Protein AF-A0A6L8GQJ0-F1 (afdb_monomer)

Nearest PDB structures (foldseek):
  8qpv-assembly1_B  TM=4.429E-01  e=2.870E-02  Escherichia coli
  9co0-assembly1_B  TM=3.723E-01  e=1.565E-02  Escherichia coli
  3eu7-assembly1_A  TM=4.756E-01  e=1.289E+00  Homo sapiens
  7djk-assembly1_A  TM=5.651E-01  e=3.478E+00  Arabidopsis thaliana

Sequence (136 aa):
LGYMLVNTRDRPGLLTGWMDENPNYGADTPDHVAYIRVSGPPFVAPYIDDSGEQRGFLRCFKPPWAELLAVDVQSGEIAWEVPLGIEERLPENKQRVGNHGVGGPMVTAGGLTFIGATRDRRFRAFDTRTGEELWS

Mean predicted aligned error: 5.88 Å

Solvent-accessible surface area (backbone atoms only — not comparable to full-atom values): 7949 Å² total; per-residue (Å²): 131,66,60,48,72,43,67,48,62,69,58,66,42,56,34,84,77,31,68,40,76,31,94,73,42,51,95,90,31,84,89,49,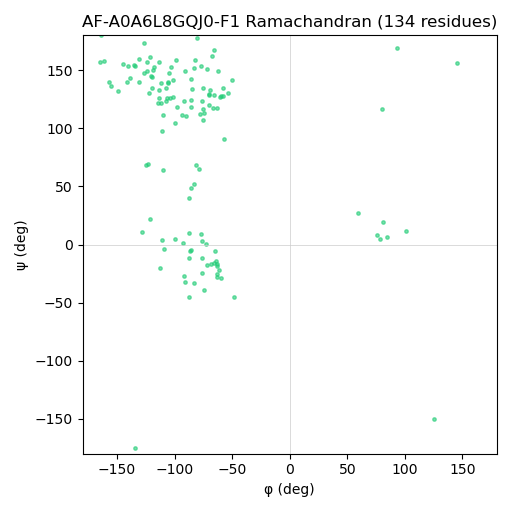57,67,58,39,79,47,79,33,76,64,55,55,40,79,35,63,48,99,86,69,49,73,81,46,72,43,68,73,61,83,69,58,31,8,30,41,30,32,29,30,70,87,81,69,45,76,76,40,74,39,60,31,44,39,41,86,89,41,62,82,97,59,16,77,31,17,18,60,50,76,65,70,65,47,76,48,96,87,45,39,30,35,41,56,37,27,71,68,78,47,58,33,37,23,38,61,88,72,62,47,75,76,50,105

Structure (mmCIF, N/CA/C/O backbone):
data_AF-A0A6L8GQJ0-F1
#
_entry.id   AF-A0A6L8GQJ0-F1
#
loop_
_atom_site.group_PDB
_atom_site.id
_atom_site.type_symbol
_atom_site.label_atom_id
_atom_site.label_alt_id
_atom_site.label_comp_id
_atom_site.label_asym_id
_atom_site.label_entity_id
_atom_site.label_seq_id
_atom_site.pdbx_PDB_ins_code
_atom_site.Cartn_x
_atom_site.Cartn_y
_atom_site.Cartn_z
_atom_site.occupancy
_atom_site.B_iso_or_equiv
_atom_site.auth_seq_id
_atom_site.auth_comp_id
_atom_site.auth_asym_id
_atom_site.auth_atom_id
_atom_site.pdbx_PDB_model_num
ATOM 1 N N . 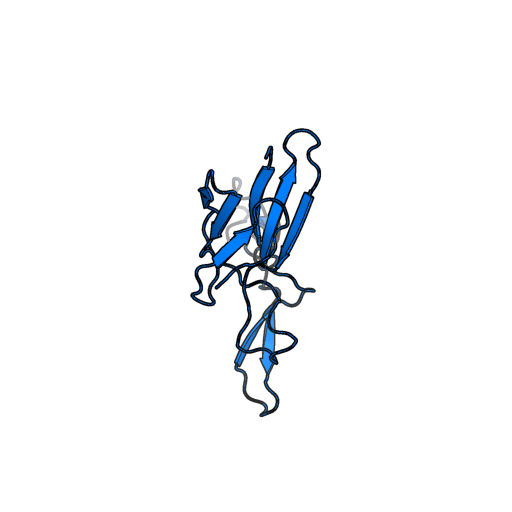LEU A 1 1 ? -3.634 9.942 20.007 1.00 74.88 1 LEU A N 1
ATOM 2 C CA . LEU A 1 1 ? -2.727 8.998 19.320 1.00 74.88 1 LEU A CA 1
ATOM 3 C C . LEU A 1 1 ? -1.792 9.840 18.471 1.00 74.88 1 LEU A C 1
ATOM 5 O O . LEU A 1 1 ? -2.287 10.581 17.632 1.00 74.88 1 LEU A O 1
ATOM 9 N N . GLY A 1 2 ? -0.493 9.834 18.760 1.00 91.88 2 GLY A N 1
ATOM 10 C CA . GLY A 1 2 ? 0.503 10.592 17.997 1.00 91.88 2 GLY A CA 1
ATOM 11 C C . GLY A 1 2 ? 0.941 9.825 16.755 1.00 91.88 2 GLY A C 1
ATOM 12 O O . GLY A 1 2 ? 2.126 9.586 16.597 1.00 91.88 2 GLY A O 1
ATOM 13 N N . TYR A 1 3 ? 0.001 9.360 15.929 1.00 97.00 3 TYR A N 1
ATOM 14 C CA . TYR A 1 3 ? 0.315 8.539 14.757 1.00 97.00 3 TYR A CA 1
ATOM 15 C C . TYR A 1 3 ? 0.134 9.327 13.464 1.00 97.00 3 TYR A C 1
ATOM 17 O O . TYR A 1 3 ? -0.883 9.993 13.268 1.00 97.00 3 TYR A O 1
ATOM 25 N N . MET A 1 4 ? 1.110 9.204 12.569 1.00 97.00 4 MET A N 1
ATOM 26 C CA . MET A 1 4 ? 1.005 9.598 11.171 1.00 97.00 4 MET A CA 1
ATOM 27 C C . MET A 1 4 ? 0.678 8.356 10.343 1.00 97.00 4 MET A C 1
ATOM 29 O O . MET A 1 4 ? 1.458 7.407 10.307 1.00 97.00 4 MET A O 1
ATOM 33 N N . LEU A 1 5 ? -0.480 8.370 9.682 1.00 97.44 5 LEU A N 1
ATOM 34 C CA . LEU A 1 5 ? -0.949 7.257 8.862 1.00 97.44 5 LEU A CA 1
ATOM 35 C C . LEU A 1 5 ? -0.491 7.474 7.423 1.00 97.44 5 LEU A C 1
ATOM 37 O O . LEU A 1 5 ? -0.812 8.497 6.814 1.00 97.44 5 LEU A O 1
ATOM 41 N N . VAL A 1 6 ? 0.239 6.509 6.872 1.00 96.00 6 VAL A N 1
ATOM 42 C CA . VAL A 1 6 ? 0.826 6.600 5.534 1.00 96.00 6 VAL A CA 1
ATOM 43 C C . VAL A 1 6 ? 0.333 5.437 4.687 1.00 96.00 6 VAL A C 1
ATOM 45 O O . VAL A 1 6 ? 0.387 4.282 5.094 1.00 96.00 6 VAL A O 1
ATOM 48 N N . ASN A 1 7 ? -0.149 5.756 3.488 1.00 95.31 7 ASN A N 1
ATOM 49 C CA . ASN A 1 7 ? -0.400 4.770 2.445 1.00 95.31 7 ASN A CA 1
ATOM 50 C C . ASN A 1 7 ? 0.870 4.621 1.605 1.00 95.31 7 ASN A C 1
ATOM 52 O O . ASN A 1 7 ? 1.234 5.545 0.868 1.00 95.31 7 ASN A O 1
ATOM 56 N N . THR A 1 8 ? 1.534 3.476 1.715 1.00 92.44 8 THR A N 1
ATOM 57 C CA . THR A 1 8 ? 2.717 3.149 0.923 1.00 92.44 8 THR A CA 1
ATOM 58 C C . THR A 1 8 ? 2.365 2.176 -0.188 1.00 92.44 8 THR A C 1
ATOM 60 O O . THR A 1 8 ? 1.409 1.403 -0.137 1.00 92.44 8 THR A O 1
ATOM 63 N N . ARG A 1 9 ? 3.141 2.244 -1.265 1.00 87.12 9 ARG A N 1
ATOM 64 C CA . ARG A 1 9 ? 3.033 1.307 -2.376 1.00 87.12 9 ARG A CA 1
ATOM 65 C C . ARG A 1 9 ? 4.387 1.125 -3.012 1.00 87.12 9 ARG A C 1
ATOM 67 O O . ARG A 1 9 ? 5.028 2.096 -3.419 1.00 87.12 9 ARG A O 1
ATOM 74 N N . ASP A 1 10 ? 4.728 -0.129 -3.214 1.00 78.38 10 ASP A N 1
ATOM 75 C CA . ASP A 1 10 ? 5.937 -0.482 -3.919 1.00 78.38 10 ASP A CA 1
ATOM 76 C C . ASP A 1 10 ? 5.650 -0.490 -5.414 1.00 78.38 10 ASP A C 1
ATOM 78 O O . ASP A 1 10 ? 4.801 -1.226 -5.940 1.00 78.38 10 ASP A O 1
ATOM 82 N N . ARG A 1 11 ? 6.355 0.392 -6.120 1.00 71.06 11 ARG A N 1
ATOM 83 C CA . ARG A 1 11 ? 6.319 0.498 -7.579 1.00 71.06 11 ARG A CA 1
ATOM 84 C C . ARG A 1 11 ? 7.721 0.382 -8.168 1.00 71.06 11 ARG A C 1
ATOM 86 O O . ARG A 1 11 ? 8.200 1.333 -8.781 1.00 71.06 11 ARG A O 1
ATOM 93 N N . PRO A 1 12 ? 8.354 -0.798 -8.088 1.00 60.72 12 PRO A N 1
ATOM 94 C CA . PRO A 1 12 ? 9.637 -1.009 -8.743 1.00 60.72 12 PRO A CA 1
ATOM 95 C C . PRO A 1 12 ? 9.526 -0.939 -10.270 1.00 60.72 12 PRO A C 1
ATOM 97 O O . PRO A 1 12 ? 10.530 -0.736 -10.923 1.00 60.72 12 PRO A O 1
ATOM 100 N N . GLY A 1 13 ? 8.326 -1.021 -10.865 1.00 56.53 13 GLY A N 1
ATOM 101 C CA . GLY A 1 13 ? 8.123 -0.776 -12.303 1.00 56.53 13 GLY A CA 1
ATOM 102 C C . GLY A 1 13 ? 8.400 0.665 -12.762 1.00 56.53 13 GLY A C 1
ATOM 103 O O . GLY A 1 13 ? 8.362 0.932 -13.955 1.00 56.53 13 GLY A O 1
ATOM 104 N N . LEU A 1 14 ? 8.678 1.582 -11.832 1.00 58.62 14 LEU A N 1
ATOM 105 C CA . LEU A 1 14 ? 9.317 2.866 -12.097 1.00 58.62 14 LEU A CA 1
ATOM 106 C C . LEU A 1 14 ? 10.725 2.812 -11.501 1.00 58.62 14 LEU A C 1
ATOM 108 O O . LEU A 1 14 ? 10.989 3.521 -10.534 1.00 58.62 14 LEU A O 1
ATOM 112 N N . LEU A 1 15 ? 11.601 1.933 -12.013 1.00 62.28 15 LEU A N 1
ATOM 113 C CA . LEU A 1 15 ? 13.010 1.883 -11.603 1.00 62.28 15 LEU A CA 1
ATOM 114 C C . LEU A 1 15 ? 13.632 3.262 -11.838 1.00 62.28 15 LEU A C 1
ATOM 116 O O . LEU A 1 15 ? 14.106 3.588 -12.928 1.00 62.28 15 LEU A O 1
ATOM 120 N N . THR A 1 16 ? 13.580 4.108 -10.815 1.00 63.09 16 THR A N 1
ATOM 121 C CA . THR A 1 16 ? 14.140 5.446 -10.852 1.00 63.09 16 THR A CA 1
ATOM 122 C C . THR A 1 16 ? 15.637 5.309 -11.046 1.00 63.09 16 THR A C 1
ATOM 124 O O . THR A 1 16 ? 16.327 4.741 -10.205 1.00 63.09 16 THR A O 1
ATOM 127 N N . GLY A 1 17 ? 16.135 5.832 -12.166 1.00 73.69 17 GLY A N 1
ATOM 128 C CA . GLY A 1 17 ? 17.547 5.731 -12.528 1.00 73.69 17 GLY A CA 1
ATOM 129 C C . GLY A 1 17 ? 17.894 4.674 -13.561 1.00 73.69 17 GLY A C 1
ATOM 130 O O . GLY A 1 17 ? 19.082 4.468 -13.780 1.00 73.69 17 GLY A O 1
ATOM 131 N N . TRP A 1 18 ? 16.911 4.078 -14.243 1.00 85.31 18 TRP A N 1
ATOM 132 C CA . TRP A 1 18 ? 17.201 3.459 -15.533 1.00 85.31 18 TRP A CA 1
ATOM 133 C C . TRP A 1 18 ? 17.731 4.523 -16.500 1.00 85.31 18 TRP A C 1
ATOM 135 O O . TRP A 1 18 ? 17.118 5.581 -16.666 1.00 85.31 18 TRP A O 1
ATOM 145 N N . MET A 1 19 ? 18.889 4.253 -17.088 1.00 89.50 19 MET A N 1
ATOM 146 C CA . MET A 1 19 ? 19.544 5.131 -18.049 1.00 89.50 19 MET A CA 1
ATOM 147 C C . MET A 1 19 ? 19.510 4.453 -19.409 1.00 89.50 19 MET A C 1
ATOM 149 O O . MET A 1 19 ? 19.737 3.248 -19.493 1.00 89.50 19 MET A O 1
ATOM 153 N N . ASP A 1 20 ? 19.240 5.228 -20.447 1.00 90.31 20 ASP A N 1
ATOM 154 C CA . ASP A 1 20 ? 19.319 4.774 -21.832 1.00 90.31 20 ASP A CA 1
ATOM 155 C C . ASP A 1 20 ? 20.132 5.774 -22.652 1.00 90.31 20 ASP A C 1
ATOM 157 O O . ASP A 1 20 ? 20.323 6.925 -22.230 1.00 90.31 20 ASP A O 1
ATOM 161 N N . GLU A 1 21 ? 20.644 5.320 -23.790 1.00 94.06 21 GLU A N 1
ATOM 162 C CA . GLU A 1 21 ? 21.342 6.187 -24.732 1.00 94.06 21 GLU A CA 1
ATOM 163 C C . GLU A 1 21 ? 20.406 7.312 -25.171 1.00 94.06 21 GLU A C 1
ATOM 165 O O . GLU A 1 21 ? 19.226 7.107 -25.465 1.00 94.06 21 GLU A O 1
ATOM 170 N N . ASN A 1 22 ? 20.922 8.537 -25.186 1.00 93.81 22 ASN A N 1
ATOM 171 C CA . ASN A 1 22 ? 20.147 9.671 -25.652 1.00 93.81 22 ASN A CA 1
ATOM 172 C C . ASN A 1 22 ? 20.117 9.658 -27.189 1.00 93.81 22 ASN A C 1
ATOM 174 O O . ASN A 1 22 ? 21.150 9.944 -27.799 1.00 93.81 22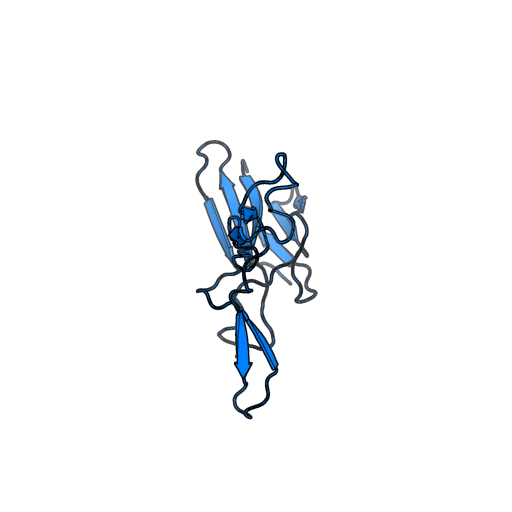 ASN A O 1
ATOM 178 N N . PRO A 1 23 ? 18.959 9.418 -27.837 1.00 93.81 23 PRO A N 1
ATOM 179 C CA . PRO A 1 23 ? 18.880 9.364 -29.299 1.00 93.81 23 PRO A CA 1
ATOM 180 C C . PRO A 1 23 ? 19.208 10.707 -29.962 1.00 93.81 23 PRO A C 1
ATOM 182 O O . PRO A 1 23 ? 19.435 10.765 -31.166 1.00 93.81 23 PRO A O 1
ATOM 185 N N . ASN A 1 24 ? 19.231 11.789 -29.180 1.00 93.38 24 ASN A N 1
ATOM 186 C CA . ASN A 1 24 ? 19.550 13.126 -29.649 1.00 93.38 24 ASN A CA 1
ATOM 187 C C . ASN A 1 24 ? 21.001 13.532 -29.356 1.00 93.38 24 ASN A C 1
ATOM 189 O O . ASN A 1 24 ? 21.325 14.695 -29.562 1.00 93.38 24 ASN A O 1
ATOM 193 N N . TYR A 1 25 ? 21.854 12.653 -28.821 1.00 93.38 25 TYR A N 1
ATOM 194 C CA . TYR A 1 25 ? 23.261 12.968 -28.567 1.00 93.38 25 TYR A CA 1
ATOM 195 C C . TYR A 1 25 ? 24.117 12.720 -29.814 1.00 93.38 25 TYR A C 1
ATOM 197 O O . TYR A 1 25 ? 24.148 11.618 -30.355 1.00 93.38 25 TYR A O 1
ATOM 205 N N . GLY A 1 26 ? 24.849 13.740 -30.253 1.00 90.94 26 GLY A N 1
ATOM 206 C CA . GLY A 1 26 ? 25.768 13.672 -31.380 1.00 90.94 26 GLY A CA 1
ATOM 207 C C . GLY A 1 26 ? 26.737 14.853 -31.415 1.00 90.94 26 GLY A C 1
ATOM 208 O O . GLY A 1 26 ? 26.698 15.741 -30.563 1.00 90.94 26 GLY A O 1
ATOM 209 N N . ALA A 1 27 ? 27.617 14.865 -32.419 1.00 90.19 27 ALA A N 1
ATOM 210 C CA . ALA A 1 27 ? 28.654 15.892 -32.566 1.00 90.19 27 ALA A CA 1
ATOM 211 C C . ALA A 1 27 ? 28.084 17.321 -32.687 1.00 90.19 27 ALA A C 1
ATOM 213 O O . ALA A 1 27 ? 28.729 18.273 -32.253 1.00 90.19 27 ALA A O 1
ATOM 214 N N . ASP A 1 28 ? 26.864 17.450 -33.220 1.00 92.88 28 ASP A N 1
ATOM 215 C CA . ASP A 1 28 ? 26.184 18.728 -33.461 1.00 92.88 28 ASP A CA 1
ATOM 216 C C . ASP A 1 28 ? 25.268 19.173 -32.302 1.00 92.88 28 ASP A C 1
ATOM 218 O O . ASP A 1 28 ? 24.632 20.222 -32.387 1.00 92.88 28 ASP A O 1
ATOM 222 N N . THR A 1 29 ? 25.192 18.405 -31.208 1.00 88.31 29 THR A N 1
ATOM 223 C CA . THR A 1 29 ? 24.329 18.686 -30.041 1.00 88.31 29 THR A CA 1
ATOM 224 C C . THR A 1 29 ? 25.161 18.781 -28.753 1.00 88.31 29 THR A C 1
ATOM 226 O O . THR A 1 29 ? 25.110 17.881 -27.908 1.00 88.31 29 THR A O 1
ATOM 229 N N . PRO A 1 30 ? 25.990 19.828 -28.595 1.00 87.62 30 PRO A N 1
ATOM 230 C CA . PRO A 1 30 ? 26.958 19.927 -27.498 1.00 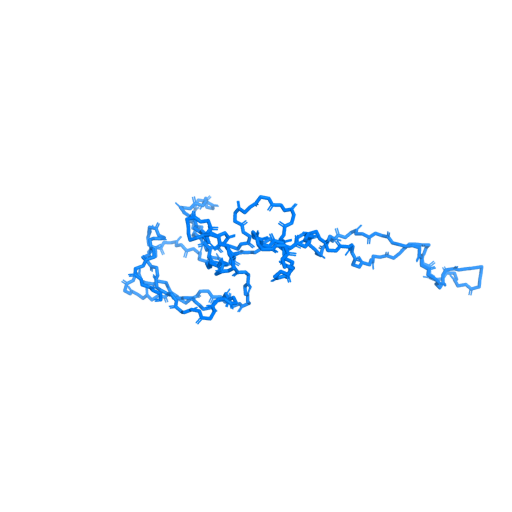87.62 30 PRO A CA 1
ATOM 231 C C . PRO A 1 30 ? 26.318 20.105 -26.110 1.00 87.62 30 PRO A C 1
ATOM 233 O O . PRO A 1 30 ? 26.981 19.904 -25.096 1.00 87.62 30 PRO A O 1
ATOM 236 N N . ASP A 1 31 ? 25.047 20.496 -26.055 1.00 93.88 31 ASP A N 1
ATOM 237 C CA . ASP A 1 31 ? 24.241 20.673 -24.845 1.00 93.88 31 ASP A CA 1
ATOM 238 C C . ASP A 1 31 ? 23.529 19.388 -24.394 1.00 93.88 31 ASP A C 1
ATOM 240 O O . ASP A 1 31 ? 23.027 19.308 -23.270 1.00 93.88 31 ASP A O 1
ATOM 244 N N . HIS A 1 32 ? 23.507 18.359 -25.239 1.00 91.81 32 HIS A N 1
ATOM 245 C CA . HIS A 1 32 ? 22.925 17.070 -24.902 1.00 91.81 32 HIS A CA 1
ATOM 246 C C . HIS A 1 32 ? 23.933 16.172 -24.176 1.00 91.81 32 HIS A C 1
ATOM 248 O O . HIS A 1 32 ? 25.118 16.117 -24.499 1.00 91.81 32 HIS A O 1
ATOM 254 N N . VAL A 1 33 ? 23.441 15.409 -23.200 1.00 94.56 33 VAL A N 1
ATOM 255 C CA . VAL A 1 33 ? 24.217 14.369 -22.511 1.00 94.56 33 VAL A CA 1
ATOM 256 C C . VAL A 1 33 ? 24.053 13.020 -23.206 1.00 94.56 33 VAL A C 1
ATOM 258 O O . VAL A 1 33 ? 22.986 12.736 -23.750 1.00 94.56 33 VAL A O 1
ATOM 261 N N . ALA A 1 34 ? 25.084 12.172 -23.144 1.00 93.94 34 ALA A N 1
ATOM 262 C CA . ALA A 1 34 ? 25.102 10.863 -23.807 1.00 93.94 34 ALA A CA 1
ATOM 263 C C . ALA A 1 34 ? 24.027 9.883 -23.301 1.00 93.94 34 ALA A C 1
ATOM 265 O O . ALA A 1 34 ? 23.571 9.031 -24.057 1.00 93.94 34 ALA A O 1
ATOM 266 N N . TYR A 1 35 ? 23.597 10.023 -22.045 1.00 93.75 35 TYR A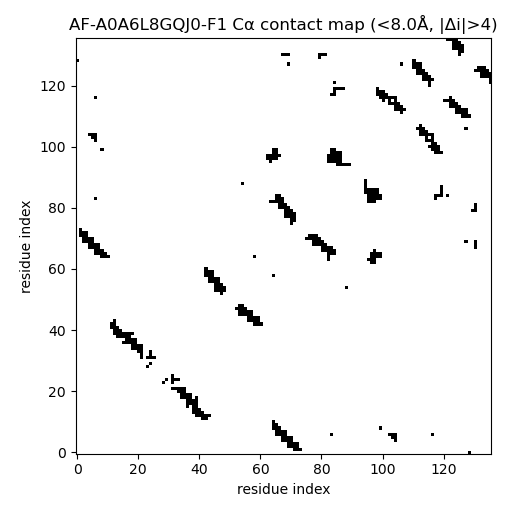 N 1
ATOM 267 C CA . TYR A 1 35 ? 22.587 9.163 -21.433 1.00 93.75 35 TYR A CA 1
ATOM 268 C C . TYR A 1 35 ? 21.510 9.990 -20.744 1.00 93.75 35 TYR A C 1
ATOM 270 O O . TYR A 1 35 ? 21.809 10.964 -20.049 1.00 93.75 35 TYR A O 1
ATOM 278 N N . ILE A 1 36 ? 20.263 9.555 -20.873 1.00 92.12 36 ILE A N 1
ATOM 279 C CA . ILE A 1 36 ? 19.100 10.173 -20.232 1.00 92.12 36 ILE A CA 1
ATOM 280 C C . ILE A 1 36 ? 18.417 9.182 -19.297 1.00 92.12 36 ILE A C 1
ATOM 282 O O . ILE A 1 36 ? 18.445 7.972 -19.518 1.00 92.12 36 ILE A O 1
ATOM 286 N N . ARG A 1 37 ? 17.783 9.697 -18.236 1.00 88.31 37 ARG A N 1
ATOM 287 C CA . ARG A 1 37 ? 16.896 8.866 -17.417 1.00 88.31 37 ARG A CA 1
ATOM 288 C C . ARG A 1 37 ? 15.649 8.547 -18.220 1.00 88.31 37 ARG A C 1
ATOM 290 O O . ARG A 1 37 ? 14.974 9.457 -18.696 1.00 88.31 37 ARG A O 1
ATOM 297 N N . VAL A 1 38 ? 15.310 7.271 -18.279 1.00 85.25 38 VAL A N 1
ATOM 298 C CA . VAL A 1 38 ? 14.054 6.788 -18.854 1.00 85.25 38 VAL A CA 1
ATOM 299 C C . VAL A 1 38 ? 13.332 5.895 -17.847 1.00 85.25 38 VAL A C 1
ATOM 301 O O . VAL A 1 38 ? 13.849 5.601 -16.766 1.00 85.25 38 VAL A O 1
ATOM 304 N N . SER A 1 39 ? 12.108 5.478 -18.171 1.00 81.06 39 SER A N 1
ATOM 305 C CA . SER A 1 39 ? 11.428 4.457 -17.372 1.00 81.06 39 SER A CA 1
ATOM 306 C C . SER A 1 39 ? 12.022 3.094 -17.697 1.00 81.06 39 SER A C 1
ATOM 308 O O . SER A 1 39 ? 12.008 2.677 -18.853 1.00 81.06 39 SER A O 1
ATOM 310 N N . GLY A 1 40 ? 12.509 2.392 -16.676 1.00 79.19 40 GLY A N 1
ATOM 311 C CA . GLY A 1 40 ? 12.914 0.998 -16.822 1.00 79.19 40 GLY A CA 1
ATOM 312 C C . GLY A 1 40 ? 11.730 0.072 -17.139 1.00 79.19 40 GLY A C 1
ATOM 313 O O . GLY A 1 40 ? 10.565 0.474 -17.007 1.00 79.19 40 GLY A O 1
ATOM 314 N N . PRO A 1 41 ? 12.010 -1.177 -17.545 1.00 78.69 41 PRO A N 1
ATOM 315 C CA . PRO A 1 41 ? 10.977 -2.166 -17.820 1.00 78.69 41 PRO A CA 1
ATOM 316 C C . PRO A 1 41 ? 10.152 -2.480 -16.560 1.00 78.69 41 PRO A C 1
ATOM 318 O O . PRO A 1 41 ? 10.676 -2.444 -15.440 1.00 78.69 41 PRO A O 1
ATOM 321 N N . PRO A 1 42 ? 8.860 -2.823 -16.704 1.00 77.50 42 PRO A N 1
ATOM 322 C CA . PRO A 1 42 ? 8.031 -3.152 -15.557 1.00 77.50 42 PRO A CA 1
ATOM 323 C C . PRO A 1 42 ? 8.476 -4.482 -14.931 1.00 77.50 42 PRO A C 1
ATOM 325 O O . PRO A 1 42 ? 8.625 -5.489 -15.618 1.00 77.50 42 PRO A O 1
ATOM 328 N N . PHE A 1 43 ? 8.625 -4.508 -13.605 1.00 82.88 43 PHE A N 1
ATOM 329 C CA . PHE A 1 43 ? 8.946 -5.723 -12.846 1.00 82.88 43 PHE A CA 1
ATOM 330 C C . PHE A 1 43 ? 7.684 -6.563 -12.592 1.00 82.88 43 PHE A C 1
ATOM 332 O O . PHE A 1 43 ? 7.164 -6.650 -11.474 1.00 82.88 43 PHE A O 1
ATOM 339 N N . VAL A 1 44 ? 7.144 -7.126 -13.671 1.00 87.00 44 VAL A N 1
ATOM 340 C CA . VAL A 1 44 ? 5.897 -7.898 -13.684 1.00 87.00 44 VAL A CA 1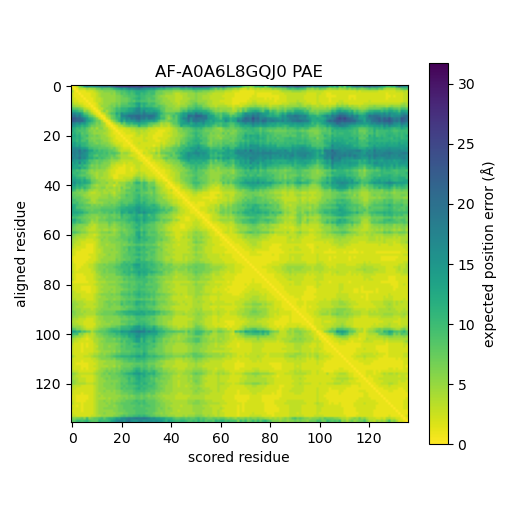
ATOM 341 C C . VAL A 1 44 ? 6.042 -9.186 -14.493 1.00 87.00 44 VAL A C 1
ATOM 343 O O . VAL A 1 44 ? 6.840 -9.248 -15.423 1.00 87.00 44 VAL A O 1
ATOM 346 N N . ALA A 1 45 ? 5.246 -10.202 -14.163 1.00 88.25 45 ALA A N 1
ATOM 347 C CA . ALA A 1 45 ? 5.130 -11.447 -14.917 1.00 88.25 45 ALA A CA 1
ATOM 348 C C . ALA A 1 45 ? 3.670 -11.693 -15.310 1.00 88.25 45 ALA A C 1
ATOM 350 O O . ALA A 1 45 ? 2.765 -11.296 -14.563 1.00 88.25 45 ALA A O 1
ATOM 351 N N . PRO A 1 46 ? 3.425 -12.361 -16.453 1.00 90.25 46 PRO A N 1
ATOM 352 C CA . PRO A 1 46 ? 2.113 -12.901 -16.771 1.00 90.25 46 PRO A CA 1
ATOM 353 C C . PRO A 1 46 ? 1.616 -13.791 -15.631 1.00 90.25 46 PRO A C 1
ATOM 355 O O . PRO A 1 46 ? 2.331 -14.672 -15.157 1.00 90.25 46 PRO A O 1
ATOM 358 N N . TYR A 1 47 ? 0.387 -13.554 -15.193 1.00 88.75 47 TYR A N 1
ATOM 359 C CA . TYR A 1 47 ? -0.315 -14.435 -14.277 1.00 88.75 47 TYR A CA 1
ATOM 360 C C . TYR A 1 47 ? -1.157 -15.402 -15.085 1.00 88.75 47 TYR A C 1
ATOM 362 O O . TYR A 1 47 ? -2.112 -14.988 -15.742 1.00 88.75 47 TYR A O 1
ATOM 370 N N . ILE A 1 48 ? -0.760 -16.666 -15.044 1.00 89.25 48 ILE A N 1
ATOM 371 C CA . ILE A 1 48 ? -1.453 -17.771 -15.690 1.00 89.25 48 ILE A CA 1
ATOM 372 C C . ILE A 1 48 ? -2.184 -18.536 -14.592 1.00 89.25 48 ILE A C 1
ATOM 374 O O . ILE A 1 48 ? -1.574 -18.880 -13.577 1.00 89.25 48 ILE A O 1
ATOM 378 N N . ASP A 1 49 ? -3.489 -18.724 -14.762 1.00 84.62 49 ASP A N 1
ATOM 379 C CA . ASP A 1 49 ? -4.297 -19.498 -13.822 1.00 84.62 49 ASP A CA 1
ATOM 380 C C . ASP A 1 49 ? -4.165 -21.013 -14.059 1.00 84.62 49 ASP A C 1
ATOM 382 O O . ASP A 1 49 ? -3.493 -21.464 -14.989 1.00 84.62 49 ASP A O 1
ATOM 386 N N . ASP A 1 50 ? -4.826 -21.812 -13.221 1.00 85.62 50 ASP A N 1
ATOM 387 C CA . ASP A 1 50 ? -4.764 -23.278 -13.292 1.00 85.62 50 ASP A CA 1
ATOM 388 C C . ASP A 1 50 ? -5.333 -23.850 -14.608 1.00 85.62 50 ASP A C 1
ATOM 390 O O . ASP A 1 50 ? -5.056 -24.997 -14.954 1.00 85.62 50 ASP A O 1
ATOM 394 N N . SER A 1 51 ? -6.111 -23.061 -15.363 1.00 89.12 51 SER A N 1
ATOM 395 C CA . SER A 1 51 ? -6.642 -23.443 -16.679 1.00 89.12 51 SER A CA 1
ATOM 396 C C . SER A 1 51 ? -5.684 -23.137 -17.837 1.00 89.12 51 SER A C 1
ATOM 398 O O . SER A 1 51 ? -5.953 -23.515 -18.977 1.00 89.12 51 SER A O 1
ATOM 400 N N . GLY A 1 52 ? -4.555 -22.477 -17.557 1.00 89.88 52 GLY A N 1
ATOM 401 C CA . GLY A 1 52 ? -3.598 -22.024 -18.564 1.00 89.88 52 GLY A CA 1
ATOM 402 C C . GLY A 1 52 ? -3.947 -20.669 -19.189 1.00 89.88 52 GLY A C 1
ATOM 403 O O . GLY A 1 52 ? -3.265 -20.238 -20.119 1.00 89.88 52 GLY A O 1
ATOM 404 N N . GLU A 1 53 ? -4.976 -19.973 -18.698 1.00 90.75 53 GLU A N 1
ATOM 405 C CA . GLU A 1 53 ? -5.382 -18.667 -19.215 1.00 90.75 53 GLU A CA 1
ATOM 406 C C . GLU A 1 53 ? -4.566 -17.544 -18.558 1.00 90.75 53 GLU A C 1
ATOM 408 O O . GLU A 1 53 ? -4.416 -17.483 -17.335 1.00 90.75 53 GLU A O 1
ATOM 413 N N . GLN A 1 54 ? -4.060 -16.602 -19.360 1.00 90.56 54 GLN A N 1
ATOM 414 C CA . GLN A 1 54 ? -3.404 -15.409 -18.829 1.00 90.56 54 GLN 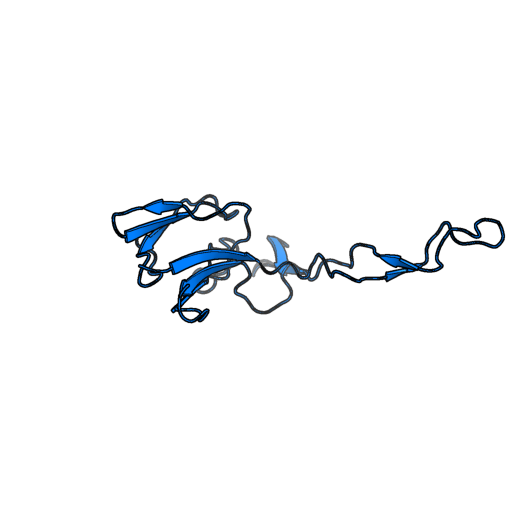A CA 1
ATOM 415 C C . GLN A 1 54 ? -4.448 -14.423 -18.280 1.00 90.56 54 GLN A C 1
ATOM 417 O O . GLN A 1 54 ? -5.103 -13.700 -19.025 1.00 90.56 54 GLN A O 1
ATOM 422 N N . ARG A 1 55 ? -4.532 -14.312 -16.954 1.00 87.00 55 ARG A N 1
ATOM 423 C CA . ARG A 1 55 ? -5.452 -13.422 -16.222 1.00 87.00 55 ARG A CA 1
ATOM 424 C C . ARG A 1 55 ? -4.905 -12.015 -15.980 1.00 87.00 55 ARG A C 1
ATOM 426 O O . ARG A 1 55 ? -5.462 -11.246 -15.195 1.00 87.00 55 ARG A O 1
ATOM 433 N N . GLY A 1 56 ? -3.783 -11.670 -16.605 1.00 87.62 56 GLY A N 1
ATOM 434 C CA . GLY A 1 56 ? -3.149 -10.354 -16.535 1.00 87.62 56 GLY A CA 1
ATOM 435 C C . GLY A 1 56 ? -1.699 -10.441 -16.083 1.00 87.62 56 GLY A C 1
ATOM 436 O O . GLY A 1 56 ? -1.030 -11.436 -16.332 1.00 87.62 56 GLY A O 1
ATOM 437 N N . PHE A 1 57 ? -1.217 -9.395 -15.414 1.00 88.12 57 PHE A N 1
ATOM 438 C CA . PHE A 1 57 ? 0.152 -9.321 -14.905 1.00 88.12 57 PHE A CA 1
ATOM 439 C C . PHE A 1 57 ? 0.148 -9.166 -13.383 1.00 88.12 57 PHE A C 1
ATOM 441 O O . PHE A 1 57 ? -0.732 -8.505 -12.819 1.00 88.12 57 PHE A O 1
ATOM 448 N N . LEU A 1 58 ? 1.124 -9.779 -12.721 1.00 88.12 58 LEU A N 1
ATOM 449 C CA . LEU A 1 58 ? 1.406 -9.605 -11.297 1.00 88.12 58 LEU A CA 1
ATOM 450 C C . LEU A 1 58 ? 2.833 -9.108 -11.114 1.00 88.12 58 LEU A C 1
ATOM 452 O O . LEU A 1 58 ? 3.666 -9.209 -12.008 1.00 88.12 58 LEU A O 1
ATOM 456 N N . ARG A 1 59 ? 3.108 -8.541 -9.946 1.00 86.81 59 ARG A N 1
ATOM 457 C CA . ARG A 1 59 ? 4.416 -7.988 -9.605 1.00 86.81 59 ARG A CA 1
ATOM 458 C C . ARG A 1 59 ? 5.421 -9.103 -9.297 1.00 86.81 59 ARG A C 1
ATOM 460 O O . ARG A 1 59 ? 5.113 -10.011 -8.531 1.00 86.81 59 ARG A O 1
ATOM 467 N N . CYS A 1 60 ? 6.628 -8.997 -9.853 1.00 85.88 60 CYS A N 1
ATOM 468 C CA . CYS A 1 60 ? 7.735 -9.952 -9.682 1.00 85.88 60 CYS A CA 1
ATOM 469 C C . CYS A 1 60 ? 8.609 -9.648 -8.459 1.00 85.88 60 CYS A C 1
ATOM 471 O O . CYS A 1 60 ? 9.834 -9.723 -8.519 1.00 85.88 60 CYS A O 1
ATOM 473 N N . PHE A 1 61 ? 7.990 -9.262 -7.349 1.00 85.88 61 PHE A N 1
ATOM 474 C CA . PHE A 1 61 ? 8.664 -9.069 -6.070 1.00 85.88 61 PHE A CA 1
ATOM 475 C C . PHE A 1 61 ? 7.728 -9.479 -4.937 1.00 85.88 61 PHE A C 1
ATOM 477 O O . PHE A 1 61 ? 6.503 -9.513 -5.105 1.00 85.88 61 PHE A O 1
ATOM 484 N N . LYS A 1 62 ? 8.322 -9.847 -3.800 1.00 89.06 62 LYS A N 1
ATOM 485 C CA . LYS A 1 62 ? 7.593 -10.400 -2.660 1.00 89.06 62 LYS A CA 1
ATOM 486 C C . LYS A 1 62 ? 6.536 -9.387 -2.171 1.00 89.06 62 LYS A C 1
ATOM 488 O O . LYS A 1 62 ? 6.904 -8.239 -1.947 1.00 89.06 62 LYS A O 1
ATOM 493 N N . PRO A 1 63 ? 5.256 -9.781 -2.025 1.00 91.31 63 PRO A N 1
ATOM 494 C CA . PRO A 1 63 ? 4.238 -8.934 -1.404 1.00 91.31 63 PRO A CA 1
ATOM 495 C C . PRO A 1 63 ? 4.512 -8.727 0.102 1.00 91.31 63 PRO A C 1
ATOM 497 O O . PRO A 1 63 ? 5.226 -9.543 0.698 1.00 91.31 63 PRO A O 1
ATOM 500 N N . PRO A 1 64 ? 3.911 -7.704 0.737 1.00 92.88 64 PRO A N 1
ATOM 501 C CA . PRO A 1 64 ? 2.845 -6.846 0.215 1.00 92.88 64 PRO A CA 1
ATOM 502 C C . PRO A 1 64 ? 3.334 -5.790 -0.775 1.00 92.88 64 PRO A C 1
ATOM 504 O O . PRO A 1 64 ? 4.484 -5.384 -0.783 1.00 92.88 64 PRO A O 1
ATOM 507 N N . TRP A 1 65 ? 2.444 -5.367 -1.665 1.00 91.25 65 TRP A N 1
ATOM 508 C CA . TRP A 1 65 ? 2.765 -4.392 -2.704 1.00 91.25 65 TRP A CA 1
ATOM 509 C C . TRP A 1 65 ? 2.127 -3.012 -2.485 1.00 91.25 65 TRP A C 1
ATOM 511 O O . TRP A 1 65 ? 2.283 -2.104 -3.311 1.00 91.25 65 TRP A O 1
ATOM 521 N N . ALA A 1 66 ? 1.309 -2.901 -1.447 1.00 93.56 66 ALA A N 1
ATOM 522 C CA . ALA A 1 66 ? 0.727 -1.679 -0.922 1.00 93.56 66 ALA A CA 1
ATOM 523 C C . ALA A 1 66 ? 0.359 -1.930 0.538 1.00 93.56 66 ALA A C 1
ATOM 525 O O . ALA A 1 66 ? -0.144 -3.012 0.860 1.00 93.56 66 ALA A O 1
ATOM 526 N N . GLU A 1 67 ? 0.602 -0.948 1.393 1.00 95.38 67 GLU A N 1
ATOM 527 C CA . GLU A 1 67 ? 0.434 -1.065 2.837 1.00 95.38 67 GLU A CA 1
ATOM 528 C C . GLU A 1 67 ? -0.150 0.219 3.421 1.00 95.38 67 GLU A C 1
ATOM 530 O O . GLU A 1 67 ? 0.003 1.317 2.880 1.00 95.38 67 GLU A O 1
ATOM 535 N N . LEU A 1 68 ? -0.842 0.062 4.544 1.00 96.81 68 LEU A N 1
ATOM 536 C CA . LEU A 1 68 ? -1.180 1.150 5.442 1.00 96.81 68 LEU A CA 1
ATOM 537 C C . LEU A 1 68 ? -0.295 0.992 6.671 1.00 96.81 68 LEU A C 1
ATOM 539 O O . LEU A 1 68 ? -0.290 -0.071 7.291 1.00 96.81 68 LEU A O 1
ATOM 543 N N . LEU A 1 69 ? 0.433 2.044 7.019 1.00 96.62 69 LEU A N 1
ATOM 544 C CA . LEU A 1 69 ? 1.326 2.042 8.167 1.00 96.62 69 LEU A CA 1
ATOM 545 C C . LEU A 1 69 ? 1.041 3.216 9.095 1.00 96.62 69 LEU A C 1
ATOM 547 O O . LEU A 1 69 ? 0.642 4.296 8.648 1.00 96.62 69 LEU A O 1
ATOM 551 N N . ALA A 1 70 ? 1.255 2.994 10.387 1.00 97.94 70 ALA A N 1
ATOM 552 C CA . ALA A 1 70 ? 1.265 4.033 11.401 1.00 97.94 70 ALA A CA 1
ATOM 553 C C . ALA A 1 70 ? 2.694 4.280 11.865 1.00 97.94 70 ALA A C 1
ATOM 555 O O . ALA A 1 70 ? 3.361 3.373 12.358 1.00 97.94 70 ALA A O 1
ATOM 556 N N . VAL A 1 71 ? 3.133 5.528 11.753 1.00 98.06 71 VAL A N 1
ATOM 557 C CA . VAL A 1 71 ? 4.397 5.994 12.324 1.00 98.06 71 VAL A CA 1
ATOM 558 C C . VAL A 1 71 ? 4.094 6.759 13.600 1.00 98.06 71 VAL A C 1
ATOM 560 O O . VAL A 1 71 ? 3.295 7.698 13.580 1.00 98.06 71 VAL A O 1
ATOM 563 N N . ASP A 1 72 ? 4.732 6.388 14.702 1.00 97.56 72 ASP A N 1
ATOM 564 C CA . ASP A 1 72 ? 4.703 7.179 15.924 1.00 97.56 72 ASP A CA 1
ATOM 565 C C . ASP A 1 72 ? 5.508 8.470 15.723 1.00 97.56 72 ASP A C 1
ATOM 567 O O . ASP A 1 72 ? 6.693 8.447 15.408 1.00 97.56 72 ASP A O 1
ATOM 571 N N . VAL A 1 73 ? 4.858 9.624 15.871 1.00 97.19 73 VAL A N 1
ATOM 572 C CA . VAL A 1 73 ? 5.462 10.927 15.541 1.00 97.19 73 VAL A CA 1
ATOM 573 C C . VAL A 1 73 ? 6.464 11.411 16.587 1.00 97.19 73 VAL A C 1
ATOM 575 O O . VAL A 1 73 ? 7.167 12.387 16.336 1.00 97.19 73 VAL A O 1
ATOM 578 N N . GLN A 1 74 ? 6.520 10.776 17.759 1.00 97.38 74 GLN A N 1
ATOM 579 C CA . GLN A 1 74 ? 7.473 11.130 18.805 1.00 97.38 74 GLN A CA 1
ATOM 580 C C . GLN A 1 74 ? 8.795 10.378 18.622 1.00 97.38 74 GLN A C 1
ATOM 582 O O . GLN A 1 74 ? 9.861 10.978 18.744 1.00 97.38 74 GLN A O 1
ATOM 587 N N . SER A 1 75 ? 8.722 9.079 18.340 1.00 97.31 75 SER A N 1
ATOM 588 C CA . SER A 1 75 ? 9.881 8.193 18.165 1.00 97.31 75 SER A CA 1
ATOM 589 C C . SER A 1 75 ? 10.351 8.081 16.712 1.00 97.31 75 SER A C 1
ATOM 591 O O . SER A 1 75 ? 11.528 7.834 16.466 1.00 97.31 75 SER A O 1
ATOM 593 N N . GLY A 1 76 ? 9.450 8.278 15.746 1.00 96.88 76 GLY A N 1
ATOM 594 C CA . GLY A 1 76 ? 9.686 8.004 14.328 1.00 96.88 76 GLY A CA 1
ATOM 595 C C . GLY A 1 76 ? 9.589 6.520 13.958 1.00 96.88 76 GLY A C 1
ATOM 596 O O . GLY A 1 76 ? 9.858 6.168 12.810 1.00 96.88 76 GLY A O 1
ATOM 597 N N . GLU A 1 77 ? 9.220 5.648 14.897 1.00 97.75 77 GLU A N 1
ATOM 598 C CA . GLU A 1 77 ? 9.132 4.205 14.674 1.00 97.75 77 GLU A CA 1
ATOM 599 C C . GLU A 1 77 ? 7.799 3.801 14.030 1.00 97.75 77 GLU A C 1
ATOM 601 O O . GLU A 1 77 ? 6.766 4.453 14.211 1.00 97.75 77 GLU A O 1
ATOM 606 N N . ILE A 1 78 ? 7.811 2.694 13.281 1.00 97.75 78 ILE A N 1
ATOM 607 C CA . ILE A 1 78 ? 6.588 2.078 12.754 1.00 97.75 78 ILE A CA 1
ATOM 608 C C . ILE A 1 78 ? 5.885 1.371 13.915 1.00 97.75 78 ILE A C 1
ATOM 610 O O . ILE A 1 78 ? 6.388 0.385 14.449 1.00 97.75 78 ILE A O 1
ATOM 614 N N . ALA A 1 79 ? 4.715 1.875 14.300 1.00 97.69 79 ALA A N 1
ATOM 615 C CA . ALA A 1 79 ? 3.888 1.284 15.347 1.00 97.69 79 ALA A CA 1
ATOM 616 C C . ALA A 1 79 ? 3.180 0.013 14.854 1.00 97.69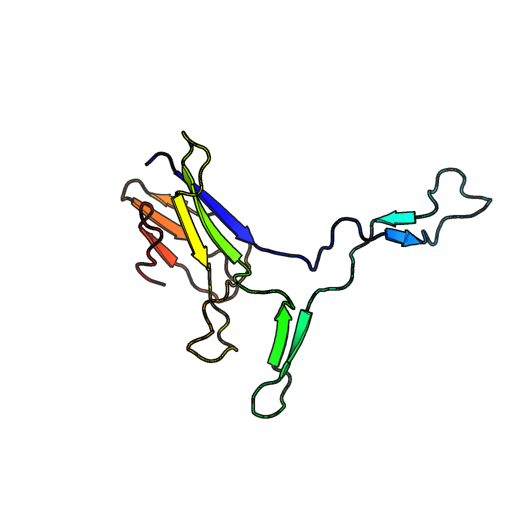 79 ALA A C 1
ATOM 618 O O . ALA A 1 79 ? 3.057 -0.961 15.595 1.00 97.69 79 ALA A O 1
ATOM 619 N N . TRP A 1 80 ? 2.709 0.034 13.606 1.00 97.81 80 TRP A N 1
ATOM 620 C CA . TRP A 1 80 ? 2.141 -1.117 12.910 1.00 97.81 80 TRP A CA 1
ATOM 621 C C . TRP A 1 80 ? 2.122 -0.876 11.399 1.00 97.81 80 TRP A C 1
ATOM 623 O O . TRP A 1 80 ? 2.103 0.265 10.931 1.00 97.81 80 TRP A O 1
ATOM 633 N N . GLU A 1 81 ? 2.075 -1.967 10.644 1.00 96.94 81 GLU A N 1
ATOM 634 C CA . GLU A 1 81 ? 1.922 -1.984 9.191 1.00 96.94 81 GLU A CA 1
ATOM 635 C C . GLU A 1 81 ? 1.013 -3.148 8.788 1.00 96.94 81 GLU A C 1
ATOM 637 O O . GLU A 1 81 ? 1.067 -4.234 9.372 1.00 96.94 81 GLU A O 1
ATOM 642 N N . VAL A 1 82 ? 0.131 -2.917 7.815 1.00 96.19 82 VAL A N 1
ATOM 643 C CA . VAL A 1 82 ? -0.775 -3.944 7.290 1.00 96.19 82 VAL A CA 1
ATOM 644 C C . VAL A 1 82 ? -0.879 -3.859 5.768 1.00 96.19 82 VAL A C 1
ATOM 646 O O . VAL A 1 82 ? -0.947 -2.753 5.223 1.00 96.19 82 VAL A O 1
ATOM 649 N N . PRO A 1 83 ? -0.976 -4.998 5.051 1.00 95.69 83 PRO A N 1
ATOM 650 C CA . PRO A 1 83 ? -1.247 -4.981 3.620 1.00 95.69 83 PRO A CA 1
ATOM 651 C C . PRO A 1 83 ? -2.567 -4.264 3.325 1.00 95.69 83 PRO A C 1
ATOM 653 O O . PRO A 1 83 ? -3.615 -4.620 3.874 1.00 95.69 83 PRO A O 1
ATOM 656 N N . LEU A 1 84 ? -2.526 -3.283 2.425 1.00 96.00 84 LEU A N 1
ATOM 657 C CA . LEU A 1 84 ? -3.686 -2.489 2.045 1.00 96.00 84 LEU A CA 1
ATOM 658 C C . LEU A 1 84 ? -4.265 -3.002 0.727 1.00 96.00 84 LEU A C 1
ATOM 660 O O . LEU A 1 84 ? -3.738 -2.746 -0.355 1.00 96.00 84 LEU A O 1
ATOM 664 N N . GLY A 1 85 ? -5.384 -3.712 0.825 1.00 94.69 85 GLY A N 1
ATOM 665 C CA . GLY A 1 85 ? -6.117 -4.239 -0.320 1.00 94.69 85 GLY A CA 1
ATOM 666 C C . GLY A 1 85 ? -5.757 -5.666 -0.721 1.00 94.69 85 GLY A C 1
ATOM 667 O O . GLY A 1 85 ? -4.780 -6.255 -0.251 1.00 94.69 85 GLY A O 1
ATOM 668 N N . ILE A 1 86 ? -6.584 -6.214 -1.607 1.00 94.75 86 ILE A N 1
ATOM 669 C CA . ILE A 1 86 ? -6.544 -7.602 -2.053 1.00 94.75 86 ILE A CA 1
ATOM 670 C C . ILE A 1 86 ? -6.411 -7.726 -3.575 1.00 94.75 86 ILE A C 1
ATOM 672 O O . ILE A 1 86 ? -6.770 -6.827 -4.335 1.00 94.75 86 ILE A O 1
ATOM 676 N N . GLU A 1 87 ? -5.912 -8.864 -4.038 1.00 92.62 87 GLU A N 1
ATOM 677 C CA . GLU A 1 87 ? -5.921 -9.262 -5.444 1.00 92.62 87 GLU A CA 1
ATOM 678 C C . GLU A 1 87 ? -6.885 -10.439 -5.622 1.00 92.62 87 GLU A C 1
ATOM 680 O O . GLU A 1 87 ? -6.524 -11.585 -5.370 1.00 92.62 87 GLU A O 1
ATOM 685 N N . GLU A 1 88 ? -8.117 -10.148 -6.051 1.00 91.56 88 GLU A N 1
ATOM 686 C CA . GLU A 1 88 ? -9.207 -11.133 -6.183 1.00 91.56 88 GLU A CA 1
ATOM 687 C C . GLU A 1 88 ? -8.893 -12.256 -7.177 1.00 91.56 88 GLU A C 1
ATOM 689 O O . GLU A 1 88 ? -9.478 -13.332 -7.105 1.00 91.56 88 GLU A O 1
ATOM 694 N N . ARG A 1 89 ? -7.957 -12.018 -8.103 1.00 88.75 89 ARG A N 1
ATOM 695 C CA . ARG A 1 89 ? -7.518 -13.023 -9.077 1.00 88.75 89 ARG A CA 1
ATOM 696 C C . ARG A 1 89 ? -6.670 -14.132 -8.450 1.00 88.75 89 ARG A C 1
ATOM 698 O O . ARG A 1 89 ? -6.493 -15.159 -9.088 1.00 88.75 89 ARG A O 1
ATOM 705 N N . LEU A 1 90 ? -6.116 -13.930 -7.252 1.00 88.81 90 LEU A N 1
ATOM 706 C CA . LEU A 1 90 ? -5.324 -14.947 -6.557 1.00 88.81 90 LEU A CA 1
ATOM 707 C C . LEU A 1 90 ? -6.222 -15.943 -5.803 1.00 88.81 90 LEU A C 1
ATOM 709 O O . LEU A 1 90 ? -7.353 -15.597 -5.445 1.00 88.81 90 LEU A O 1
ATOM 713 N N . PRO A 1 91 ? -5.708 -17.151 -5.485 1.00 89.00 91 PRO A N 1
ATOM 714 C CA . PRO A 1 91 ? -6.381 -18.075 -4.575 1.00 89.00 91 PRO A CA 1
ATOM 715 C C . PRO A 1 91 ? -6.778 -17.380 -3.271 1.00 89.00 91 PRO A C 1
ATOM 717 O O . PRO A 1 91 ? -6.007 -16.568 -2.760 1.00 89.00 91 PRO A O 1
ATOM 720 N N . GLU A 1 92 ? -7.950 -17.712 -2.725 1.00 90.62 92 GLU A N 1
ATOM 721 C CA . GLU A 1 92 ? -8.588 -17.012 -1.596 1.00 90.62 92 GLU A CA 1
ATOM 722 C C . GLU A 1 92 ? -7.636 -16.774 -0.410 1.00 90.62 92 GLU A C 1
ATOM 724 O O . GLU A 1 92 ? -7.482 -15.656 0.080 1.00 90.62 92 GLU A O 1
ATOM 729 N N . ASN A 1 93 ? -6.872 -17.797 -0.028 1.00 92.81 93 ASN A N 1
ATOM 730 C CA . ASN A 1 93 ? -5.901 -17.737 1.067 1.00 92.81 93 ASN A CA 1
ATOM 731 C C . ASN A 1 93 ? -4.623 -16.926 0.760 1.00 92.81 93 ASN A C 1
ATOM 733 O O . ASN A 1 93 ? -3.725 -16.849 1.598 1.00 92.81 93 ASN A O 1
ATOM 737 N N . LYS A 1 94 ? -4.507 -16.354 -0.440 1.00 91.31 94 LYS A N 1
ATOM 738 C CA . LYS A 1 94 ? -3.353 -15.587 -0.931 1.00 91.31 94 LYS A CA 1
ATOM 739 C C . LYS A 1 94 ? -3.742 -14.218 -1.486 1.00 91.31 94 LYS A C 1
ATOM 741 O O . LYS A 1 94 ? -2.906 -13.566 -2.100 1.00 91.31 94 LYS A O 1
ATOM 746 N N . GLN A 1 95 ? -4.975 -13.755 -1.287 1.00 93.62 95 GLN A N 1
ATOM 747 C CA . GLN A 1 95 ? -5.423 -12.491 -1.879 1.00 93.62 95 GLN A CA 1
ATOM 748 C C . GLN A 1 95 ? -4.875 -11.253 -1.164 1.00 93.62 95 GLN A C 1
ATOM 750 O O . GLN A 1 95 ? -4.762 -10.199 -1.786 1.00 93.62 95 GLN A O 1
ATOM 755 N N . ARG A 1 96 ? -4.507 -11.348 0.120 1.00 93.94 96 ARG A N 1
ATOM 756 C CA . ARG A 1 96 ? -4.046 -10.209 0.937 1.00 93.94 96 ARG A CA 1
ATOM 757 C C . ARG A 1 96 ? -2.583 -9.839 0.655 1.00 93.94 96 ARG A C 1
ATOM 759 O O . ARG A 1 96 ? -1.710 -9.977 1.503 1.00 93.94 96 ARG A O 1
ATOM 766 N N . VAL A 1 97 ? -2.325 -9.381 -0.568 1.00 92.75 97 VAL A N 1
ATOM 767 C CA . VAL A 1 97 ? -0.987 -9.049 -1.097 1.00 92.75 97 VAL A CA 1
ATOM 768 C C . VAL A 1 97 ? -0.767 -7.553 -1.317 1.00 92.75 97 VAL A C 1
ATOM 770 O O . VAL A 1 97 ? 0.276 -7.159 -1.831 1.00 92.75 97 VAL A O 1
ATOM 773 N N . GLY A 1 98 ? -1.725 -6.702 -0.948 1.00 93.12 98 GLY A N 1
ATOM 774 C CA . GLY A 1 98 ? -1.645 -5.260 -1.155 1.00 93.12 98 GLY A CA 1
ATOM 775 C C . GLY A 1 98 ? -2.004 -4.853 -2.587 1.00 93.12 98 GLY A C 1
ATOM 776 O O . GLY A 1 98 ? -1.320 -5.175 -3.566 1.00 93.12 98 GLY A O 1
ATOM 777 N N . ASN A 1 99 ? -3.077 -4.085 -2.732 1.00 89.75 99 ASN A N 1
ATOM 778 C CA . ASN A 1 99 ? -3.565 -3.605 -4.015 1.00 89.75 99 ASN A CA 1
ATOM 779 C C . ASN A 1 99 ? -3.340 -2.098 -4.138 1.00 89.75 99 ASN A C 1
ATOM 781 O O . ASN A 1 99 ? -3.962 -1.296 -3.453 1.00 89.75 99 ASN A O 1
ATOM 785 N N . HIS A 1 100 ? -2.441 -1.702 -5.036 1.00 81.75 100 HIS A N 1
ATOM 786 C CA . HIS A 1 100 ? -2.011 -0.315 -5.117 1.00 81.75 100 HIS A CA 1
ATOM 787 C C . HIS A 1 100 ? -3.123 0.598 -5.654 1.00 81.75 100 HIS A C 1
ATOM 789 O O . HIS A 1 100 ? -3.640 0.396 -6.750 1.00 81.75 100 HIS A O 1
ATOM 795 N N . GLY A 1 101 ? -3.409 1.686 -4.950 1.00 85.06 101 GLY A N 1
ATOM 796 C CA . GLY A 1 101 ? -4.213 2.801 -5.451 1.00 85.06 101 GLY A CA 1
ATOM 797 C C . GLY A 1 101 ? -3.570 4.142 -5.118 1.00 85.06 101 GLY A C 1
ATOM 798 O O . GLY A 1 101 ? -2.422 4.203 -4.677 1.00 85.06 101 GLY A O 1
ATOM 799 N N . VAL A 1 102 ? -4.263 5.234 -5.439 1.00 87.69 102 VAL A N 1
ATOM 800 C CA . VAL A 1 102 ? -3.848 6.616 -5.144 1.00 87.69 102 VAL A CA 1
ATOM 801 C C . VAL A 1 102 ? -4.844 7.183 -4.138 1.00 87.69 102 VAL A C 1
ATOM 803 O O . VAL A 1 102 ? -6.045 7.047 -4.346 1.00 87.69 102 VAL A O 1
ATOM 806 N N . GLY A 1 103 ? -4.354 7.821 -3.079 1.00 91.50 103 GLY A N 1
ATOM 807 C CA . GLY A 1 103 ? -5.190 8.451 -2.058 1.00 91.50 103 GLY A CA 1
ATOM 808 C C . GLY A 1 103 ? -4.561 8.344 -0.674 1.00 91.50 103 GLY A C 1
ATOM 809 O O . GLY A 1 103 ? -3.735 7.462 -0.435 1.00 91.50 103 GLY A O 1
ATOM 810 N N . GLY A 1 104 ? -4.934 9.262 0.213 1.00 94.00 104 GLY A N 1
ATOM 811 C CA . GLY A 1 104 ? -4.502 9.260 1.608 1.00 94.00 104 GLY A CA 1
ATOM 812 C C . GLY A 1 104 ? -5.554 8.650 2.540 1.00 94.00 104 GLY A C 1
ATOM 813 O O . GLY A 1 104 ? -6.732 8.594 2.175 1.00 94.00 104 GLY A O 1
ATOM 814 N N . PRO A 1 105 ? -5.144 8.199 3.734 1.00 96.31 105 PRO A N 1
ATOM 815 C CA . PRO A 1 105 ? -6.073 7.835 4.793 1.00 96.31 105 PRO A CA 1
ATOM 816 C C . PRO A 1 105 ? -6.740 9.079 5.402 1.00 96.31 105 PRO A C 1
ATOM 818 O O . PRO A 1 105 ? -6.147 10.155 5.460 1.00 96.31 105 PRO A O 1
ATOM 821 N N . MET A 1 106 ? -7.963 8.916 5.904 1.00 97.06 106 MET A N 1
ATOM 822 C CA . MET A 1 106 ? -8.678 9.911 6.703 1.00 97.06 106 MET A CA 1
ATOM 823 C C . MET A 1 106 ? -8.868 9.373 8.120 1.00 97.06 106 MET A C 1
ATOM 825 O O . MET A 1 106 ? -9.488 8.329 8.311 1.00 97.06 106 MET A O 1
ATOM 829 N N . VAL A 1 107 ? -8.358 10.094 9.115 1.00 97.00 107 VAL A N 1
ATOM 830 C CA . VAL A 1 107 ? -8.432 9.696 10.527 1.00 97.00 107 VAL A CA 1
ATOM 831 C C . VAL A 1 107 ? -9.534 10.480 11.232 1.00 97.00 107 VAL A C 1
ATOM 833 O O . VAL A 1 107 ? -9.721 11.670 10.984 1.00 97.00 107 VAL A O 1
ATOM 836 N N . THR A 1 108 ? -10.259 9.821 12.130 1.00 96.94 108 THR A N 1
ATOM 837 C CA . THR A 1 108 ? -11.333 10.425 12.929 1.00 96.94 108 THR A CA 1
ATOM 838 C C . THR A 1 108 ? -10.973 10.477 14.413 1.00 96.94 108 THR A C 1
ATOM 840 O O . THR A 1 108 ? -10.191 9.665 14.910 1.00 96.94 108 THR A O 1
ATOM 843 N N . ALA A 1 109 ? -11.602 11.392 15.159 1.00 96.06 109 ALA A N 1
ATOM 844 C CA . ALA A 1 109 ? -11.444 11.476 16.615 1.00 96.06 109 ALA A CA 1
ATOM 845 C C . ALA A 1 109 ? -11.959 10.225 17.357 1.00 96.06 109 ALA A C 1
ATOM 847 O O . ALA A 1 109 ? -11.558 9.983 18.492 1.00 96.06 109 ALA A O 1
ATOM 848 N N . GLY A 1 110 ? -12.805 9.413 16.710 1.00 96.19 110 GLY A N 1
ATOM 849 C CA . GLY A 1 110 ? -13.302 8.143 17.245 1.00 96.19 110 GLY A CA 1
ATOM 850 C C . GLY A 1 110 ? -12.295 6.990 17.194 1.00 96.19 110 GLY A C 1
ATOM 851 O O . GLY A 1 110 ? -12.651 5.877 17.557 1.00 96.19 110 GLY A O 1
ATOM 852 N N . GLY A 1 111 ? -11.061 7.225 16.735 1.00 96.62 111 GLY A N 1
ATOM 853 C CA . GLY A 1 111 ? -10.041 6.177 16.643 1.00 96.62 111 GLY A CA 1
ATOM 854 C C . GLY A 1 111 ? -10.174 5.284 15.410 1.00 96.62 111 GLY A C 1
ATOM 855 O O . GLY A 1 111 ? -9.595 4.204 15.392 1.00 96.62 111 GLY A O 1
ATOM 856 N N . LEU A 1 112 ? -10.896 5.738 14.379 1.00 97.81 112 LEU A N 1
ATOM 857 C CA . LEU A 1 112 ? -11.025 5.037 13.100 1.00 97.81 112 LEU A CA 1
ATOM 858 C C . LEU A 1 112 ? -10.215 5.718 11.999 1.00 97.81 112 LEU A C 1
ATOM 860 O O . LEU A 1 112 ? -10.239 6.949 11.884 1.00 97.81 112 LEU A O 1
ATOM 864 N N . THR A 1 113 ? -9.571 4.904 11.167 1.00 98.00 113 THR A N 1
ATOM 865 C CA . THR A 1 113 ? -8.896 5.313 9.933 1.00 98.00 113 THR A CA 1
ATOM 866 C C . THR A 1 113 ? -9.640 4.750 8.732 1.00 98.00 113 THR A C 1
ATOM 868 O O . THR A 1 113 ? -9.783 3.538 8.601 1.00 98.00 113 THR A O 1
ATOM 871 N N . PHE A 1 114 ? -10.084 5.625 7.834 1.00 97.88 114 PHE A N 1
ATOM 872 C CA . PHE A 1 114 ? -10.776 5.255 6.606 1.00 97.88 114 PHE A CA 1
ATOM 873 C C . PHE A 1 114 ? -9.880 5.414 5.382 1.00 97.88 114 PHE A C 1
ATOM 875 O O . PHE A 1 114 ? -9.172 6.416 5.258 1.00 97.88 114 PHE A O 1
ATOM 882 N N . ILE A 1 115 ? -9.935 4.464 4.446 1.00 97.50 115 ILE A N 1
ATOM 883 C CA . ILE A 1 115 ? -9.157 4.540 3.204 1.00 97.50 115 ILE A CA 1
ATOM 884 C C . ILE A 1 115 ? -9.791 3.726 2.066 1.00 97.50 115 ILE A C 1
ATOM 886 O O . ILE A 1 115 ? -10.229 2.592 2.248 1.00 97.50 115 ILE A O 1
ATOM 890 N N . GLY A 1 116 ? -9.818 4.316 0.866 1.00 95.44 116 GLY A N 1
ATOM 891 C CA . GLY A 1 116 ? -10.285 3.688 -0.383 1.00 95.44 116 GLY A CA 1
ATOM 892 C C . GLY A 1 116 ? -9.215 3.653 -1.477 1.00 95.44 116 GLY A C 1
ATOM 893 O O . GLY A 1 116 ? -9.524 3.626 -2.663 1.00 95.44 116 GLY A O 1
ATOM 894 N N . ALA A 1 117 ? -7.940 3.742 -1.095 1.00 93.44 117 ALA A N 1
ATOM 895 C CA . ALA A 1 117 ? -6.821 3.925 -2.013 1.00 93.44 117 ALA A CA 1
ATOM 896 C C . ALA A 1 117 ? -6.298 2.597 -2.594 1.00 93.44 117 ALA A C 1
ATOM 898 O O . ALA A 1 117 ? -5.090 2.361 -2.613 1.00 93.44 117 ALA A O 1
ATOM 899 N N . THR A 1 118 ? -7.198 1.747 -3.094 1.00 94.06 118 THR A N 1
ATOM 900 C CA . THR A 1 118 ? -6.916 0.413 -3.659 1.00 94.06 118 THR A CA 1
ATOM 901 C C . THR A 1 118 ? -7.694 0.201 -4.966 1.00 94.06 118 THR A C 1
ATOM 903 O O . THR A 1 118 ? -8.741 0.812 -5.173 1.00 94.06 118 THR A O 1
ATOM 906 N N . ARG A 1 119 ? -7.223 -0.657 -5.889 1.00 91.00 119 ARG A N 1
ATOM 907 C CA . ARG A 1 119 ? -7.976 -0.966 -7.135 1.00 91.00 119 ARG A CA 1
ATOM 908 C C . ARG A 1 119 ? -9.006 -2.079 -6.986 1.00 91.00 119 ARG A C 1
ATOM 910 O O . ARG A 1 119 ? -9.763 -2.328 -7.916 1.00 91.00 119 ARG A O 1
ATOM 917 N N . ASP A 1 120 ? -9.074 -2.713 -5.826 1.00 93.31 120 ASP A N 1
ATOM 918 C CA . ASP A 1 120 ? -10.092 -3.719 -5.503 1.00 93.31 120 ASP A CA 1
ATOM 919 C C . ASP A 1 120 ? -11.468 -3.120 -5.156 1.00 93.31 120 ASP A C 1
ATOM 921 O O . ASP A 1 120 ? -12.359 -3.846 -4.720 1.00 93.31 120 ASP A O 1
ATOM 925 N N . ARG A 1 121 ? -11.639 -1.805 -5.368 1.00 92.31 121 ARG A N 1
ATOM 926 C CA . ARG A 1 121 ? -12.910 -1.069 -5.273 1.00 92.31 121 ARG A CA 1
ATOM 927 C C . ARG A 1 121 ? -13.584 -1.145 -3.897 1.00 92.31 121 ARG A C 1
ATOM 929 O O . ARG A 1 121 ? -14.800 -1.011 -3.814 1.00 92.31 121 ARG A O 1
ATOM 936 N N . ARG A 1 122 ? -12.806 -1.335 -2.8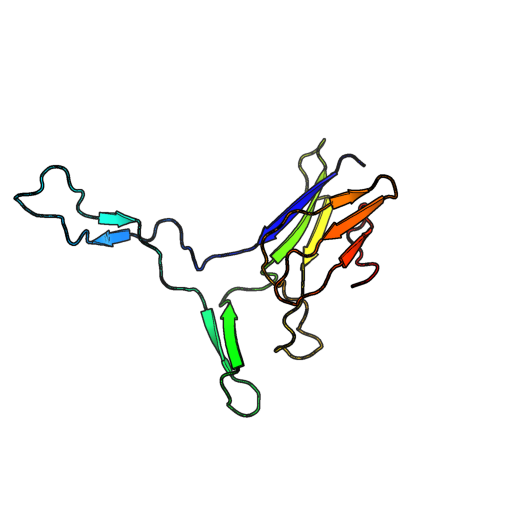30 1.00 94.38 122 ARG A N 1
ATOM 937 C CA . ARG A 1 122 ? -13.300 -1.361 -1.446 1.00 94.38 122 ARG A CA 1
ATOM 938 C C . ARG A 1 122 ? -12.951 -0.086 -0.691 1.00 94.38 122 ARG A C 1
ATOM 940 O O . ARG A 1 122 ? -11.890 0.506 -0.900 1.00 94.38 122 ARG A O 1
ATOM 947 N N . PHE A 1 123 ? -13.835 0.296 0.223 1.00 95.94 123 PHE A N 1
ATOM 948 C CA . PHE A 1 123 ? -13.616 1.364 1.191 1.00 95.94 123 PHE A CA 1
ATOM 949 C C . PHE A 1 123 ? -13.563 0.738 2.578 1.00 95.94 123 PHE A C 1
ATOM 951 O O . PHE A 1 123 ? -14.461 -0.007 2.943 1.00 95.94 123 PHE A O 1
ATOM 958 N N . ARG A 1 124 ? -12.488 1.003 3.318 1.00 96.75 124 ARG A N 1
ATOM 959 C CA . ARG A 1 124 ? -12.145 0.251 4.529 1.00 96.75 124 ARG A CA 1
ATOM 960 C C . ARG A 1 124 ? -12.137 1.137 5.749 1.00 96.75 124 ARG A C 1
ATOM 962 O O . ARG A 1 124 ? -11.787 2.314 5.633 1.00 96.75 124 ARG A O 1
ATOM 969 N N . ALA A 1 125 ? -12.403 0.536 6.902 1.00 98.06 125 ALA A N 1
ATOM 970 C CA . ALA A 1 125 ? -12.142 1.129 8.203 1.00 98.06 125 ALA A CA 1
ATOM 971 C C . ALA A 1 125 ? -11.156 0.276 9.005 1.00 98.06 125 ALA A C 1
ATOM 973 O O . ALA A 1 125 ? -11.308 -0.940 9.105 1.00 98.06 125 ALA A O 1
ATOM 974 N N . PHE A 1 126 ? -10.187 0.942 9.621 1.00 98.19 126 PHE A N 1
ATOM 975 C CA . PHE A 1 126 ? -9.190 0.344 10.498 1.00 98.19 126 PHE A CA 1
ATOM 976 C C . PHE A 1 126 ? -9.271 0.959 11.894 1.00 98.19 126 PHE A C 1
ATOM 978 O O . PHE A 1 126 ? -9.509 2.165 12.023 1.00 98.19 126 PHE A O 1
ATOM 985 N N . ASP A 1 127 ? -9.017 0.163 12.932 1.00 98.25 127 ASP A N 1
ATOM 986 C CA . ASP A 1 127 ? -8.689 0.695 14.254 1.00 98.25 127 ASP A CA 1
ATOM 987 C C . ASP A 1 127 ? -7.332 1.412 14.168 1.00 98.25 127 ASP A C 1
ATOM 989 O O . ASP A 1 127 ? -6.299 0.815 13.865 1.00 98.25 127 ASP A O 1
ATOM 993 N N . THR A 1 128 ? -7.322 2.721 14.421 1.00 97.81 128 THR A N 1
ATOM 994 C CA . THR A 1 128 ? -6.132 3.569 14.242 1.00 97.81 128 THR A CA 1
ATOM 995 C C . THR A 1 128 ? -4.978 3.170 15.163 1.00 97.81 128 THR A C 1
ATOM 997 O O . THR A 1 128 ? -3.819 3.456 14.865 1.00 97.81 128 THR A O 1
ATOM 1000 N N . ARG A 1 129 ? -5.260 2.546 16.310 1.00 97.06 129 ARG A N 1
ATOM 1001 C CA . ARG A 1 129 ? -4.232 2.193 17.291 1.00 97.06 129 ARG A CA 1
ATOM 1002 C C . ARG A 1 129 ? -3.536 0.881 16.940 1.00 97.06 129 ARG A C 1
ATOM 1004 O O . ARG A 1 129 ? -2.358 0.748 17.243 1.00 97.06 129 ARG A O 1
ATOM 1011 N N . THR A 1 130 ? -4.254 -0.061 16.341 1.00 97.81 130 THR A N 1
ATOM 1012 C CA . THR A 1 130 ? -3.786 -1.440 16.132 1.00 97.81 130 THR A CA 1
ATOM 1013 C C . THR A 1 130 ? -3.558 -1.804 14.668 1.00 97.81 130 THR A C 1
ATOM 1015 O O . THR A 1 130 ? -2.841 -2.763 14.397 1.00 97.81 130 THR A O 1
ATOM 1018 N N . GLY A 1 131 ? -4.164 -1.074 13.728 1.00 97.25 131 GLY A N 1
ATOM 1019 C CA . GLY A 1 131 ? -4.156 -1.427 12.309 1.00 97.25 131 GLY A CA 1
ATOM 1020 C C . GLY A 1 131 ? -5.098 -2.583 11.955 1.00 97.25 131 GLY A C 1
ATOM 1021 O O . GLY A 1 131 ? -5.066 -3.068 10.826 1.00 97.25 131 GLY A O 1
ATOM 1022 N N . GLU A 1 132 ? -5.940 -3.040 12.887 1.00 97.81 132 GLU A N 1
ATOM 1023 C CA . GLU A 1 132 ? -6.943 -4.072 12.622 1.00 97.81 132 GLU A CA 1
ATOM 1024 C C . GLU A 1 132 ? -8.003 -3.553 11.642 1.00 97.81 132 GLU A C 1
ATOM 1026 O O . GLU A 1 132 ? -8.578 -2.484 11.848 1.00 97.81 132 GLU A O 1
ATOM 1031 N N . GLU A 1 133 ? -8.264 -4.304 10.569 1.00 96.94 133 GLU A N 1
ATOM 1032 C CA . GLU A 1 133 ? -9.354 -4.007 9.635 1.00 96.94 133 GLU A CA 1
ATOM 1033 C C . GLU A 1 133 ? -10.685 -4.400 10.283 1.00 96.94 133 GLU A C 1
ATOM 1035 O O . GLU A 1 133 ? -10.913 -5.570 10.577 1.00 96.94 133 GLU A O 1
ATOM 1040 N N . LEU A 1 134 ? -11.561 -3.421 10.508 1.00 97.38 134 LEU A N 1
ATOM 1041 C CA . LEU A 1 134 ? -12.833 -3.625 11.205 1.00 97.38 134 LEU A CA 1
ATOM 1042 C C . LEU A 1 134 ? -13.975 -3.959 10.241 1.00 97.38 134 LEU A C 1
ATOM 1044 O O . LEU A 1 134 ? -14.899 -4.681 10.610 1.00 97.38 134 LEU A O 1
ATOM 1048 N N . TRP A 1 135 ? -13.931 -3.409 9.024 1.00 93.12 135 TRP A N 1
ATOM 1049 C CA . TRP A 1 135 ? -14.840 -3.742 7.924 1.00 93.12 135 TRP A CA 1
ATOM 1050 C C . TRP A 1 135 ? -14.304 -3.228 6.575 1.00 93.12 135 TRP A C 1
ATOM 1052 O O . TRP A 1 135 ? -13.514 -2.272 6.537 1.00 93.12 135 TRP A O 1
ATOM 1062 N N . SER A 1 136 ? -14.757 -3.847 5.475 1.00 86.81 136 SER A N 1
ATOM 1063 C CA . SER A 1 136 ? -14.434 -3.474 4.088 1.00 86.81 136 SER A CA 1
ATOM 1064 C C . SER A 1 136 ? -15.505 -3.834 3.060 1.00 86.81 136 SER A C 1
ATOM 1066 O O . SER A 1 136 ? -16.430 -4.606 3.400 1.00 86.81 136 SER A O 1
#

Radius of gyration: 19.96 Å; Cα contacts (8 Å, |Δi|>4): 279; chains: 1; bounding box: 44×44×53 Å

Foldseek 3Di:
DQKDKDKDFDFCQQVFPDKDADPPDDPPCPVDDRIDTDGDHGQWDFDADPVRDGPDIDHNDAFQGIKIWIARPVPRDTQDIAAAFFDPPDDPVHGSRHAAFDDGWDADPVQWIWDQRGPVRDIWIARNNYRHTPDD

pLDDT: mean 90.79, std 8.12, range [56.53, 98.25]

Secondary structure (DSSP, 8-state):
--EEEEEEE--TTS-TT-EEE-TT-STT-TTS-SEEE-PPPP-EEEEE-TTS-EEEEEESSPSPSEEEEEEETTT--EEEEEE----TTS-GGG--S--------EE-TTSEEEE--STT---EEEETTT--EEE-